Protein AF-A0A5C3QQL1-F1 (afdb_monomer_lite)

Structure (mmCIF, N/CA/C/O backbone):
data_AF-A0A5C3QQL1-F1
#
_entry.id   AF-A0A5C3QQL1-F1
#
loop_
_atom_site.group_PDB
_atom_site.id
_atom_site.type_symbol
_atom_site.label_atom_id
_atom_site.label_alt_id
_atom_site.label_comp_id
_atom_site.label_asym_id
_atom_site.label_entity_id
_atom_site.label_seq_id
_atom_site.pdbx_PDB_ins_code
_atom_site.Cartn_x
_atom_site.Cartn_y
_atom_site.Cartn_z
_atom_site.occupancy
_atom_site.B_iso_or_equiv
_atom_site.auth_seq_id
_atom_site.auth_comp_id
_atom_site.auth_asym_id
_atom_site.auth_atom_id
_atom_site.pdbx_PDB_model_num
ATOM 1 N N . MET A 1 1 ? 5.420 -10.280 -18.069 1.00 74.88 1 MET A N 1
ATOM 2 C CA . MET A 1 1 ? 5.676 -9.233 -17.051 1.00 74.88 1 MET A CA 1
ATOM 3 C C . MET A 1 1 ? 4.395 -8.792 -16.358 1.00 74.88 1 MET A C 1
ATOM 5 O O . MET A 1 1 ? 4.424 -8.671 -15.141 1.00 74.88 1 MET A O 1
ATOM 9 N N . LYS A 1 2 ? 3.282 -8.655 -17.094 1.00 85.44 2 LYS A N 1
ATOM 10 C CA . LYS A 1 2 ? 1.962 -8.307 -16.548 1.00 85.44 2 LYS A CA 1
ATOM 11 C C . LYS A 1 2 ? 1.493 -9.206 -15.394 1.00 85.44 2 LYS A C 1
ATOM 13 O O . LYS A 1 2 ? 1.241 -8.688 -14.322 1.00 85.44 2 LYS A O 1
ATOM 18 N N . ASN A 1 3 ? 1.551 -10.533 -15.535 1.00 91.06 3 ASN A N 1
ATOM 19 C CA . ASN A 1 3 ? 1.121 -11.450 -14.462 1.00 91.06 3 ASN A CA 1
ATOM 20 C C . ASN A 1 3 ? 1.853 -11.235 -13.122 1.00 91.06 3 ASN A C 1
ATOM 22 O O . ASN A 1 3 ? 1.266 -11.418 -12.063 1.00 91.06 3 ASN A O 1
ATOM 26 N N . ALA A 1 4 ? 3.137 -10.854 -13.154 1.00 89.38 4 ALA A N 1
ATOM 27 C CA . ALA A 1 4 ? 3.896 -10.568 -11.935 1.00 89.38 4 ALA A CA 1
ATOM 28 C C . ALA A 1 4 ? 3.479 -9.229 -11.300 1.00 89.38 4 ALA A C 1
ATOM 30 O O . ALA A 1 4 ? 3.469 -9.121 -10.078 1.00 89.38 4 ALA A O 1
ATOM 31 N N . GLN A 1 5 ? 3.106 -8.236 -12.120 1.00 92.12 5 GLN A N 1
ATOM 32 C CA . GLN A 1 5 ? 2.490 -6.992 -11.645 1.00 92.12 5 GLN A CA 1
ATOM 33 C C . GLN A 1 5 ? 1.121 -7.275 -11.025 1.00 92.12 5 GLN A C 1
ATOM 35 O O . GLN A 1 5 ? 0.906 -6.897 -9.883 1.00 92.12 5 GLN A O 1
ATOM 40 N N . ASP A 1 6 ? 0.252 -8.021 -11.713 1.00 95.38 6 ASP A N 1
ATOM 41 C CA . ASP A 1 6 ? -1.097 -8.358 -11.228 1.00 95.38 6 ASP A CA 1
ATOM 42 C C . ASP A 1 6 ? -1.059 -9.111 -9.901 1.00 95.38 6 ASP A C 1
ATOM 44 O O . ASP A 1 6 ? -1.833 -8.839 -8.981 1.00 95.38 6 ASP A O 1
ATOM 48 N N . HIS A 1 7 ? -0.128 -10.059 -9.788 1.00 96.62 7 HIS A N 1
ATOM 49 C CA . HIS A 1 7 ? 0.065 -10.808 -8.560 1.00 96.62 7 HIS A CA 1
ATOM 50 C C . HIS A 1 7 ? 0.525 -9.899 -7.417 1.00 96.62 7 HIS A C 1
ATOM 52 O O . HIS A 1 7 ? -0.040 -9.968 -6.326 1.00 96.62 7 HIS A O 1
ATOM 58 N N . LEU A 1 8 ? 1.499 -9.017 -7.672 1.00 96.44 8 LEU A N 1
ATOM 59 C CA . LEU A 1 8 ? 1.971 -8.065 -6.671 1.00 96.44 8 LEU A CA 1
ATOM 60 C C . LEU A 1 8 ? 0.862 -7.090 -6.250 1.00 96.44 8 LEU A C 1
ATOM 62 O O . LEU A 1 8 ? 0.686 -6.854 -5.059 1.00 96.44 8 LEU A O 1
ATOM 66 N N . GLU A 1 9 ? 0.104 -6.547 -7.203 1.00 96.50 9 GLU A N 1
ATOM 67 C CA . GLU A 1 9 ? -1.031 -5.657 -6.939 1.00 96.50 9 GLU A CA 1
ATOM 68 C C . GLU A 1 9 ? -2.077 -6.343 -6.063 1.00 96.50 9 GLU A C 1
ATOM 70 O O . GLU A 1 9 ? -2.490 -5.787 -5.047 1.00 96.50 9 GLU A O 1
ATOM 75 N N . THR A 1 10 ? -2.442 -7.580 -6.406 1.00 97.88 10 THR A N 1
ATOM 76 C CA . THR A 1 10 ? -3.404 -8.373 -5.634 1.00 97.88 10 THR A CA 1
ATOM 77 C C . THR A 1 10 ? -2.911 -8.606 -4.207 1.00 97.88 10 THR A C 1
ATOM 79 O O . THR A 1 10 ? -3.664 -8.397 -3.256 1.00 97.88 10 THR A O 1
ATOM 82 N N . GLN A 1 11 ? -1.644 -8.994 -4.038 1.00 97.94 11 GLN A N 1
ATOM 83 C CA . GLN A 1 11 ? -1.050 -9.216 -2.718 1.00 97.94 11 GLN A CA 1
ATOM 84 C C . GLN A 1 11 ? -1.022 -7.937 -1.877 1.00 97.94 11 GLN A C 1
ATOM 86 O O . GLN A 1 11 ? -1.493 -7.934 -0.743 1.00 97.94 11 GLN A O 1
ATOM 91 N N . LEU A 1 12 ? -0.520 -6.831 -2.432 1.00 97.88 12 LEU A N 1
ATOM 92 C CA . LEU A 1 12 ? -0.454 -5.556 -1.716 1.00 97.88 12 LEU A CA 1
ATOM 93 C C . LEU A 1 12 ? -1.849 -5.032 -1.364 1.00 97.88 12 LEU A C 1
ATOM 95 O O . LEU A 1 12 ? -2.028 -4.454 -0.293 1.00 97.88 12 LEU A O 1
ATOM 99 N N . PHE A 1 13 ? -2.839 -5.254 -2.229 1.00 97.75 13 PHE A N 1
ATOM 100 C CA . PHE A 1 13 ? -4.222 -4.895 -1.944 1.00 97.75 13 PHE A CA 1
ATOM 101 C C . PHE A 1 13 ? -4.801 -5.721 -0.791 1.00 97.75 13 PHE A C 1
ATOM 103 O O . PHE A 1 13 ? -5.421 -5.155 0.105 1.00 97.75 13 PHE A O 1
ATOM 110 N N . GLN A 1 14 ? -4.565 -7.034 -0.763 1.00 98.25 14 GLN A N 1
ATOM 111 C CA . GLN A 1 14 ? -4.986 -7.892 0.350 1.00 98.25 14 GLN A CA 1
ATOM 112 C C . GLN A 1 14 ? -4.322 -7.481 1.671 1.00 98.25 14 GLN A C 1
ATOM 114 O O . GLN A 1 14 ? -4.997 -7.382 2.693 1.00 98.25 14 GLN A O 1
ATOM 119 N N . GLU A 1 15 ? -3.022 -7.180 1.653 1.00 98.00 15 GLU A N 1
ATOM 120 C CA . GLU A 1 15 ? -2.302 -6.688 2.834 1.00 98.00 15 GLU A CA 1
ATOM 121 C C . GLU A 1 15 ? -2.845 -5.325 3.309 1.00 98.00 15 GLU A C 1
ATOM 123 O O . GLU A 1 15 ? -3.010 -5.106 4.509 1.00 98.00 15 GLU A O 1
ATOM 128 N N . TYR A 1 16 ? -3.192 -4.426 2.382 1.00 97.88 16 TYR A N 1
ATOM 129 C CA . TYR A 1 16 ? -3.844 -3.153 2.702 1.00 97.88 16 TYR A CA 1
ATOM 130 C C . TYR A 1 16 ? -5.231 -3.354 3.335 1.00 97.88 16 TYR A C 1
ATOM 132 O O . TYR A 1 16 ? -5.538 -2.728 4.352 1.00 97.88 16 TYR A O 1
ATOM 140 N N . GLN A 1 17 ? -6.048 -4.256 2.781 1.00 98.25 17 GLN A N 1
ATOM 141 C CA . GLN A 1 17 ? -7.353 -4.606 3.353 1.00 98.25 17 GLN A CA 1
ATOM 142 C C . GLN A 1 17 ? -7.212 -5.184 4.764 1.00 98.25 17 GLN A C 1
ATOM 144 O O . GLN A 1 17 ? -7.957 -4.796 5.656 1.00 98.25 17 GLN A O 1
ATOM 149 N N . ALA A 1 18 ? -6.195 -6.011 5.015 1.00 98.19 18 ALA A N 1
ATOM 150 C CA . ALA A 1 18 ? -5.939 -6.538 6.352 1.00 98.19 18 ALA A CA 1
ATOM 151 C C . ALA A 1 18 ? -5.641 -5.430 7.384 1.00 98.19 18 ALA A C 1
ATOM 153 O O . ALA A 1 18 ? -6.060 -5.534 8.539 1.00 98.19 18 ALA A O 1
ATOM 154 N N . ILE A 1 19 ? -4.959 -4.344 6.989 1.00 98.06 19 ILE A N 1
ATOM 155 C CA . ILE A 1 19 ? -4.755 -3.174 7.863 1.00 98.06 19 ILE A CA 1
ATOM 156 C C . ILE A 1 19 ? -6.094 -2.479 8.134 1.00 98.06 19 ILE A C 1
ATOM 158 O O . ILE A 1 19 ? -6.387 -2.155 9.285 1.00 98.06 19 ILE A O 1
ATOM 162 N N . LEU A 1 20 ? -6.916 -2.265 7.104 1.00 97.62 20 LEU A N 1
ATOM 163 C CA . LEU A 1 20 ? -8.246 -1.670 7.267 1.00 97.62 20 LEU A CA 1
ATOM 164 C C . LEU A 1 20 ? -9.119 -2.485 8.225 1.00 97.62 20 LEU A C 1
ATOM 166 O O . LEU A 1 20 ? -9.651 -1.934 9.190 1.00 97.62 20 LEU A O 1
ATOM 170 N N . ASP A 1 21 ? -9.211 -3.792 7.994 1.00 98.19 21 ASP A N 1
ATOM 171 C CA . ASP A 1 21 ? -10.000 -4.714 8.805 1.00 98.19 21 ASP A CA 1
ATOM 172 C C . ASP A 1 21 ? -9.525 -4.708 10.262 1.00 98.19 21 ASP A C 1
ATOM 174 O O . ASP A 1 21 ? -10.325 -4.514 11.175 1.00 98.19 21 ASP A O 1
ATOM 178 N N . LYS A 1 22 ? -8.208 -4.765 10.489 1.00 98.06 22 LYS A N 1
ATOM 179 C CA . LYS A 1 22 ? -7.610 -4.670 11.828 1.00 98.06 22 LYS A CA 1
ATOM 180 C C . LYS A 1 22 ? -8.048 -3.413 12.586 1.00 98.06 22 LYS A C 1
ATOM 182 O O . LYS A 1 22 ? -8.309 -3.484 13.788 1.00 98.06 22 LYS A O 1
ATOM 187 N N . TYR A 1 23 ? -8.080 -2.244 11.941 1.00 97.75 23 TYR A N 1
ATOM 188 C CA . TYR A 1 23 ? -8.498 -1.005 12.614 1.00 97.75 23 TYR A CA 1
ATOM 189 C C . TYR A 1 23 ? -10.011 -0.894 12.758 1.00 97.75 23 TYR A C 1
ATOM 191 O O . TYR A 1 23 ? -10.473 -0.384 13.779 1.00 97.75 23 TYR A O 1
ATOM 199 N N . ARG A 1 24 ? -10.779 -1.433 11.808 1.00 96.94 24 ARG A N 1
ATOM 200 C CA . ARG A 1 24 ? -12.230 -1.582 11.948 1.00 96.94 24 ARG A CA 1
ATOM 201 C C . ARG A 1 24 ? -12.575 -2.430 13.174 1.00 96.94 24 ARG A C 1
ATOM 203 O O . ARG A 1 24 ? -13.400 -2.009 13.982 1.00 96.94 24 ARG A O 1
ATOM 210 N N . ASP A 1 25 ? -11.890 -3.551 13.371 1.00 97.38 25 ASP A N 1
ATOM 211 C CA . ASP A 1 25 ? -12.106 -4.438 14.518 1.00 97.38 25 ASP A CA 1
ATOM 212 C C . ASP A 1 25 ? -11.734 -3.756 15.840 1.00 97.38 25 ASP A C 1
ATOM 214 O O . ASP A 1 25 ? -12.477 -3.837 16.820 1.00 97.38 25 ASP A O 1
ATOM 218 N N . LYS A 1 26 ? -10.626 -3.002 15.868 1.00 96.25 26 LYS A N 1
ATOM 219 C CA . LYS A 1 26 ? -10.247 -2.188 17.036 1.00 96.25 26 LYS A CA 1
ATOM 220 C C . LYS A 1 26 ? -11.302 -1.135 17.378 1.00 96.25 26 LYS A C 1
ATOM 222 O O . LYS A 1 26 ? -11.597 -0.942 18.557 1.00 96.25 26 LYS A O 1
ATOM 227 N N . ILE A 1 27 ? -11.867 -0.464 16.373 1.00 95.31 27 ILE A N 1
ATOM 228 C CA . ILE A 1 27 ? -12.942 0.519 16.566 1.00 95.31 27 ILE A CA 1
ATOM 229 C C . ILE A 1 27 ? -14.184 -0.172 17.135 1.00 95.31 27 ILE A C 1
ATOM 231 O O . ILE A 1 27 ? -14.714 0.290 18.144 1.00 95.31 27 ILE A O 1
ATOM 235 N N . HIS A 1 28 ? -14.607 -1.298 16.554 1.00 94.38 28 HIS A N 1
ATOM 236 C CA . HIS A 1 28 ? -15.750 -2.068 17.050 1.00 94.38 28 HIS A CA 1
ATOM 237 C C . HIS A 1 28 ? -15.560 -2.536 18.495 1.00 94.38 28 HIS A C 1
ATOM 239 O O . HIS A 1 28 ? -16.468 -2.398 19.318 1.00 94.38 28 HIS A O 1
ATOM 245 N N . ALA A 1 29 ? -14.376 -3.050 18.833 1.00 93.44 29 ALA A N 1
ATOM 246 C CA . ALA A 1 29 ? -14.059 -3.479 20.190 1.00 93.44 29 ALA A CA 1
ATOM 247 C C . ALA A 1 29 ? -14.118 -2.306 21.181 1.00 93.44 29 ALA A C 1
ATOM 249 O O . ALA A 1 29 ? -14.692 -2.428 22.264 1.00 93.44 29 ALA A O 1
ATOM 250 N N . ALA A 1 30 ? -13.571 -1.150 20.801 1.00 92.38 30 ALA A N 1
ATOM 251 C CA . ALA A 1 30 ? -13.568 0.034 21.648 1.00 92.38 30 ALA A CA 1
ATOM 252 C C . ALA A 1 30 ? -14.979 0.627 21.829 1.00 92.38 30 ALA A C 1
ATOM 254 O O . ALA A 1 30 ? -15.352 0.993 22.942 1.00 92.38 30 ALA A O 1
ATOM 255 N N . GLN A 1 31 ? -15.800 0.639 20.774 1.00 92.50 31 GLN A N 1
ATOM 256 C CA . GLN A 1 31 ? -17.215 1.017 20.857 1.00 92.50 31 GLN A CA 1
ATOM 257 C C . GLN A 1 31 ? -17.996 0.077 21.780 1.00 92.50 31 GLN A C 1
ATOM 259 O O . GLN A 1 31 ? -18.710 0.545 22.663 1.00 92.50 31 GLN A O 1
ATOM 264 N N . THR A 1 32 ? -17.807 -1.237 21.629 1.00 91.62 32 THR A N 1
ATOM 265 C CA . THR A 1 32 ? -18.453 -2.249 22.481 1.00 91.62 32 THR A CA 1
ATOM 266 C C . THR A 1 32 ? -18.093 -2.029 23.947 1.00 91.62 32 THR A C 1
ATOM 268 O O . THR A 1 32 ? -18.969 -2.004 24.811 1.00 91.62 32 THR A O 1
ATOM 271 N N . LYS A 1 33 ? -16.806 -1.792 24.232 1.00 90.00 33 LYS A N 1
ATOM 272 C CA . LYS A 1 33 ? -16.328 -1.493 25.584 1.00 90.00 33 LYS A CA 1
ATOM 273 C C . LYS A 1 33 ? -16.975 -0.227 26.148 1.00 90.00 33 LYS A C 1
ATOM 275 O O . LYS A 1 33 ? -17.433 -0.256 27.286 1.00 90.00 33 LYS A O 1
ATOM 280 N N . ALA A 1 34 ? -17.045 0.849 25.364 1.00 90.44 34 ALA A N 1
ATOM 281 C CA . ALA A 1 34 ? -17.661 2.101 25.794 1.00 90.44 34 ALA A CA 1
ATOM 282 C C . ALA A 1 34 ? -19.145 1.912 26.150 1.00 90.44 34 ALA A C 1
ATOM 284 O O . ALA A 1 34 ? -19.581 2.344 27.219 1.00 90.44 34 ALA A O 1
ATOM 285 N N . THR A 1 35 ? -19.896 1.190 25.311 1.00 89.88 35 THR A N 1
ATOM 286 C CA . THR A 1 35 ? -21.301 0.849 25.576 1.00 89.88 35 THR A CA 1
ATOM 287 C C . THR A 1 35 ? -21.455 0.039 26.864 1.00 89.88 35 THR A C 1
ATOM 289 O O . THR A 1 35 ? -22.331 0.345 27.670 1.00 89.88 35 THR A O 1
ATOM 292 N N . MET A 1 36 ? -20.586 -0.949 27.106 1.00 88.94 36 MET A N 1
ATOM 293 C CA . MET A 1 36 ? -20.620 -1.761 28.330 1.00 88.94 36 MET A CA 1
ATOM 294 C C . MET A 1 36 ? -20.350 -0.947 29.601 1.00 88.94 36 MET A C 1
ATOM 296 O O . MET A 1 36 ? -20.917 -1.248 30.647 1.00 88.94 36 MET A O 1
ATOM 300 N N . THR A 1 37 ? -19.505 0.085 29.531 1.00 88.56 37 THR A N 1
ATOM 301 C CA . THR A 1 37 ? -19.200 0.958 30.677 1.00 88.56 37 THR A CA 1
ATOM 302 C C . THR A 1 37 ? -20.195 2.110 30.847 1.00 88.56 37 THR A C 1
ATOM 304 O O . THR A 1 37 ? -19.975 2.981 31.684 1.00 88.56 37 THR A O 1
ATOM 307 N N . GLY A 1 38 ? -21.270 2.147 30.052 1.00 82.88 38 GLY A N 1
ATOM 308 C CA . GLY A 1 38 ? -22.276 3.212 30.087 1.00 82.88 38 GLY A CA 1
ATOM 309 C C . GLY A 1 38 ? -21.826 4.530 29.446 1.00 82.88 38 GLY A C 1
ATOM 310 O O . GLY A 1 38 ? -22.498 5.546 29.606 1.00 82.88 38 GLY A O 1
ATOM 311 N N . ALA A 1 39 ? -20.707 4.531 28.717 1.00 83.88 39 ALA A N 1
ATOM 312 C CA . ALA A 1 39 ? -20.245 5.688 27.963 1.00 83.88 39 ALA A CA 1
ATOM 313 C C . ALA A 1 39 ? -20.942 5.749 26.593 1.00 83.88 39 ALA A C 1
ATOM 315 O O . ALA A 1 39 ? -21.106 4.740 25.902 1.00 83.88 39 ALA A O 1
ATOM 316 N N . THR A 1 40 ? -21.333 6.948 26.164 1.00 78.62 40 THR A N 1
ATOM 317 C CA . THR A 1 40 ? -21.928 7.177 24.841 1.00 78.62 40 THR A CA 1
ATOM 318 C C . THR A 1 40 ? -20.834 7.302 23.781 1.00 78.62 40 THR A C 1
ATOM 320 O O . THR A 1 40 ? -20.479 8.402 23.361 1.00 78.62 40 THR A O 1
ATOM 323 N N . GLY A 1 41 ? -20.295 6.159 23.354 1.00 81.50 41 GLY A N 1
ATOM 324 C CA . GLY A 1 41 ? -19.306 6.071 22.277 1.00 81.50 41 GLY A CA 1
ATOM 325 C C 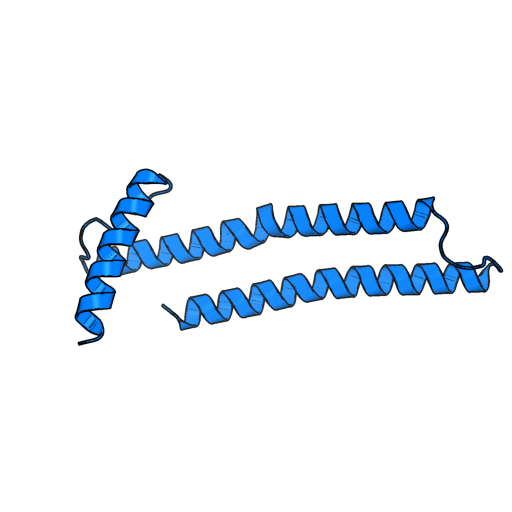. GLY A 1 41 ? -17.852 6.274 22.715 1.00 81.50 41 GLY A C 1
ATOM 326 O O . GLY A 1 41 ? -17.531 6.316 23.900 1.00 81.50 41 GLY A O 1
ATOM 327 N N . LEU A 1 42 ? -16.961 6.349 21.722 1.00 86.62 42 LEU A N 1
ATOM 328 C CA . LEU A 1 42 ? -15.516 6.493 21.918 1.00 86.62 42 LEU A CA 1
ATOM 329 C C . LEU A 1 42 ? -15.156 7.859 22.506 1.00 86.62 42 LEU A C 1
ATOM 331 O O . LEU A 1 42 ? -15.643 8.889 22.037 1.00 86.62 42 LEU A O 1
ATOM 335 N N . SER A 1 43 ? -14.228 7.880 23.466 1.00 88.94 43 SER A N 1
ATOM 336 C CA . SER A 1 43 ? -13.650 9.143 23.922 1.00 88.94 43 SER A CA 1
ATOM 337 C C . SER A 1 43 ? -12.801 9.791 22.821 1.00 88.94 43 SER A C 1
ATOM 339 O O . SER A 1 43 ? -12.236 9.118 21.954 1.00 88.94 43 SER A O 1
ATOM 341 N N . HIS A 1 44 ? -12.654 11.118 22.876 1.00 89.94 44 HIS A N 1
ATOM 342 C CA . HIS A 1 44 ? -11.823 11.852 21.916 1.00 89.94 44 HIS A CA 1
ATOM 343 C C . HIS A 1 44 ? -10.363 11.365 21.915 1.00 89.94 44 HIS A C 1
ATOM 345 O O . HIS A 1 44 ? -9.736 11.256 20.863 1.00 89.94 44 HIS A O 1
ATOM 351 N N . HIS A 1 45 ? -9.832 11.023 23.093 1.00 90.94 45 HIS A N 1
ATOM 352 C CA . HIS A 1 45 ? -8.478 10.496 23.225 1.00 90.94 45 HIS A CA 1
ATOM 353 C C . HIS A 1 45 ? -8.323 9.134 22.534 1.00 90.94 45 HIS A C 1
ATOM 355 O O . HIS A 1 45 ? -7.391 8.950 21.752 1.00 90.94 45 HIS A O 1
ATOM 361 N N . GLU A 1 46 ? -9.255 8.203 22.757 1.00 90.88 46 GLU A N 1
ATOM 362 C CA . GLU A 1 46 ? -9.233 6.883 22.114 1.00 90.88 46 GLU A CA 1
ATOM 363 C C . GLU A 1 46 ? -9.397 6.983 20.595 1.00 90.88 46 GLU A C 1
ATOM 365 O O . GLU A 1 46 ? -8.663 6.328 19.853 1.00 90.88 46 GLU A O 1
ATOM 370 N N . ALA A 1 47 ? -10.306 7.841 20.123 1.00 93.25 47 ALA A N 1
ATOM 371 C CA . ALA A 1 47 ? -10.497 8.087 18.698 1.00 93.25 47 ALA A CA 1
ATOM 372 C C . ALA A 1 47 ? -9.214 8.628 18.043 1.00 93.25 47 ALA A C 1
ATOM 374 O O . ALA A 1 47 ? -8.786 8.121 17.003 1.00 93.25 47 ALA A O 1
ATOM 375 N N . ASN A 1 48 ? -8.550 9.599 18.680 1.00 95.75 48 ASN A N 1
ATOM 376 C CA . ASN A 1 48 ? -7.279 10.128 18.190 1.00 95.75 48 ASN A CA 1
ATOM 377 C C . ASN A 1 48 ? -6.181 9.064 18.186 1.00 95.75 48 ASN A C 1
ATOM 379 O O . ASN A 1 48 ? -5.448 8.972 17.204 1.00 95.75 48 ASN A O 1
ATOM 383 N N . MET A 1 49 ? -6.075 8.246 19.234 1.00 96.12 49 MET A N 1
ATOM 384 C CA . MET A 1 49 ? -5.090 7.162 19.309 1.00 96.12 49 MET A CA 1
ATOM 385 C C . MET A 1 49 ? -5.278 6.132 18.189 1.00 96.12 49 MET A C 1
ATOM 387 O O . MET A 1 49 ? -4.306 5.745 17.538 1.00 96.12 49 MET A O 1
ATOM 391 N N . LEU A 1 50 ? -6.520 5.718 17.922 1.00 96.19 50 LEU A N 1
ATOM 392 C CA . LEU A 1 50 ? -6.835 4.785 16.838 1.00 96.19 50 LEU A CA 1
ATOM 393 C C . LEU A 1 50 ? -6.513 5.382 15.466 1.00 96.19 50 LEU A C 1
ATOM 395 O O . LEU A 1 50 ? -5.898 4.707 14.641 1.00 96.19 50 LEU A O 1
ATOM 399 N N . ASN A 1 51 ? -6.865 6.651 15.246 1.00 95.88 51 ASN A N 1
ATOM 400 C CA . ASN A 1 51 ? -6.599 7.334 13.984 1.00 95.88 51 ASN A CA 1
ATOM 401 C C . ASN A 1 51 ? -5.092 7.523 13.731 1.00 95.88 51 ASN A C 1
ATOM 403 O O . ASN A 1 51 ? -4.600 7.206 12.649 1.00 95.88 51 ASN A O 1
ATOM 407 N N . HIS A 1 52 ? -4.334 7.966 14.740 1.00 97.50 52 HIS A N 1
ATOM 408 C CA . HIS A 1 52 ? -2.878 8.104 14.628 1.00 97.50 52 HIS A CA 1
ATOM 409 C C . HIS A 1 52 ? -2.202 6.752 14.390 1.00 97.50 52 HIS A C 1
ATOM 411 O O . HIS A 1 52 ? -1.323 6.653 13.536 1.00 97.50 52 HIS A O 1
ATOM 417 N N . GLY A 1 53 ? -2.635 5.703 15.098 1.00 97.81 53 GLY A N 1
ATOM 418 C CA . GLY A 1 53 ? -2.127 4.348 14.891 1.00 97.81 53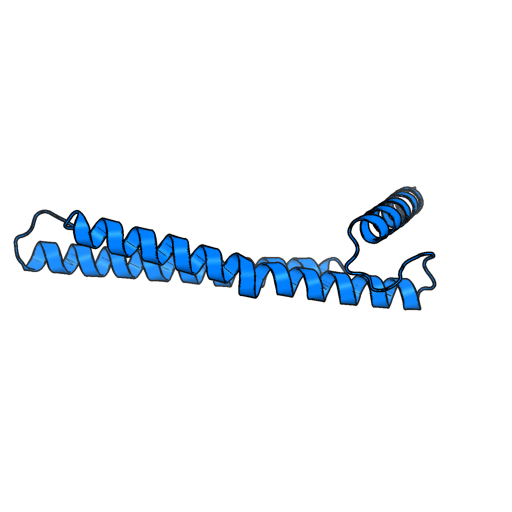 GLY A CA 1
ATOM 419 C C . GLY A 1 53 ? -2.367 3.851 13.465 1.00 97.81 53 GLY A C 1
ATOM 420 O O . GLY A 1 53 ? -1.441 3.348 12.831 1.00 97.81 53 GLY A O 1
ATOM 421 N N . TYR A 1 54 ? -3.577 4.054 12.935 1.00 97.88 54 TYR A N 1
ATOM 422 C CA . TYR A 1 54 ? -3.921 3.693 11.560 1.00 97.88 54 TYR A CA 1
ATOM 423 C C . TYR A 1 54 ? -3.059 4.440 10.539 1.00 97.88 54 TYR A C 1
ATOM 425 O O . TYR A 1 54 ? -2.454 3.815 9.667 1.00 97.88 54 TYR A O 1
ATOM 433 N N . ALA A 1 55 ? -2.946 5.764 10.675 1.00 98.00 55 ALA A N 1
ATOM 434 C CA . ALA A 1 55 ? -2.147 6.584 9.772 1.00 98.00 55 ALA A CA 1
ATOM 435 C C . ALA A 1 55 ? -0.658 6.195 9.796 1.00 98.00 55 ALA A C 1
ATOM 437 O O . ALA A 1 55 ? -0.023 6.104 8.742 1.00 98.00 55 ALA A O 1
ATOM 438 N N . ASP A 1 56 ? -0.098 5.931 10.979 1.00 98.25 56 ASP A N 1
ATOM 439 C CA . ASP A 1 56 ? 1.298 5.520 11.125 1.00 98.25 56 ASP A CA 1
ATOM 440 C C . ASP A 1 56 ? 1.558 4.126 10.539 1.00 98.25 56 ASP A C 1
ATOM 442 O O . ASP A 1 56 ? 2.543 3.923 9.825 1.00 98.25 56 ASP A O 1
ATOM 446 N N . GLU A 1 57 ? 0.659 3.172 10.789 1.00 98.19 57 GLU A N 1
ATOM 447 C CA . GLU A 1 57 ? 0.760 1.818 10.247 1.00 98.19 57 GLU A CA 1
ATOM 448 C C . GLU A 1 57 ? 0.649 1.820 8.719 1.00 98.19 57 GLU A C 1
ATOM 450 O O . GLU A 1 57 ? 1.478 1.205 8.045 1.00 98.19 57 GLU A O 1
ATOM 455 N N . LEU A 1 58 ? -0.286 2.590 8.158 1.00 97.75 58 LEU A N 1
ATOM 456 C CA . LEU A 1 58 ? -0.431 2.733 6.713 1.00 97.75 58 LEU A CA 1
ATOM 457 C C . LEU A 1 58 ? 0.797 3.397 6.074 1.00 97.75 58 LEU A C 1
ATOM 459 O O . LEU A 1 58 ? 1.284 2.961 5.028 1.00 97.75 58 LEU A O 1
ATOM 463 N N . ARG A 1 59 ? 1.345 4.434 6.714 1.00 98.06 59 ARG A N 1
ATOM 464 C CA . ARG A 1 59 ? 2.581 5.083 6.263 1.00 98.06 59 ARG A CA 1
ATOM 465 C C . ARG A 1 59 ? 3.750 4.099 6.248 1.00 98.06 59 ARG A C 1
ATOM 467 O O . ARG A 1 59 ? 4.473 4.036 5.254 1.00 98.06 59 ARG A O 1
ATOM 474 N N . LYS A 1 60 ? 3.927 3.319 7.319 1.00 98.00 60 LYS A N 1
ATOM 475 C CA . LYS A 1 60 ? 4.972 2.287 7.414 1.00 98.00 60 LYS A CA 1
ATOM 476 C C . LYS A 1 60 ? 4.778 1.193 6.370 1.00 98.00 60 LYS A C 1
ATOM 478 O O . LYS A 1 60 ? 5.754 0.798 5.743 1.00 98.00 60 LYS A O 1
ATOM 483 N N . PHE A 1 61 ? 3.547 0.747 6.139 1.00 98.06 61 PHE A N 1
ATOM 484 C CA . PHE A 1 61 ? 3.230 -0.209 5.081 1.00 98.06 61 PHE A CA 1
ATOM 485 C C . PHE A 1 61 ? 3.651 0.326 3.705 1.00 98.06 61 PHE A C 1
ATOM 487 O O . PHE A 1 61 ? 4.398 -0.329 2.979 1.00 98.06 61 PHE A O 1
ATOM 494 N N . ASN A 1 62 ? 3.286 1.564 3.376 1.00 96.44 62 ASN A N 1
ATOM 495 C CA . ASN A 1 62 ? 3.680 2.168 2.104 1.00 96.44 62 ASN A CA 1
ATOM 496 C C . ASN A 1 62 ? 5.207 2.271 1.949 1.00 96.44 62 ASN A C 1
ATOM 498 O O . ASN A 1 62 ? 5.761 1.878 0.922 1.00 96.44 62 ASN A O 1
ATOM 502 N N . GLN A 1 63 ? 5.897 2.763 2.979 1.00 97.44 63 GLN A N 1
ATOM 503 C CA . GLN A 1 63 ? 7.344 2.996 2.933 1.00 97.44 63 GLN A CA 1
ATOM 504 C C . GLN A 1 63 ? 8.162 1.702 2.936 1.00 97.44 63 GLN A C 1
ATOM 506 O O . GLN A 1 63 ? 9.145 1.600 2.206 1.00 97.44 63 GLN A O 1
ATOM 511 N N . ASN A 1 64 ? 7.758 0.715 3.734 1.00 96.88 64 ASN A N 1
ATOM 512 C CA . ASN A 1 64 ? 8.581 -0.460 4.018 1.00 96.88 64 ASN A CA 1
ATOM 513 C C . ASN A 1 64 ? 8.150 -1.697 3.229 1.00 96.88 64 ASN A C 1
ATOM 515 O O . ASN A 1 64 ? 8.948 -2.616 3.063 1.00 96.88 64 ASN A O 1
ATOM 519 N N . ARG A 1 65 ? 6.901 -1.743 2.751 1.00 96.38 65 ARG A N 1
ATOM 520 C CA . ARG A 1 65 ? 6.358 -2.895 2.027 1.00 96.38 65 ARG A CA 1
ATOM 521 C C . ARG A 1 65 ? 6.062 -2.567 0.570 1.00 96.38 65 ARG A C 1
ATOM 523 O O . ARG A 1 65 ? 6.608 -3.237 -0.304 1.00 96.38 65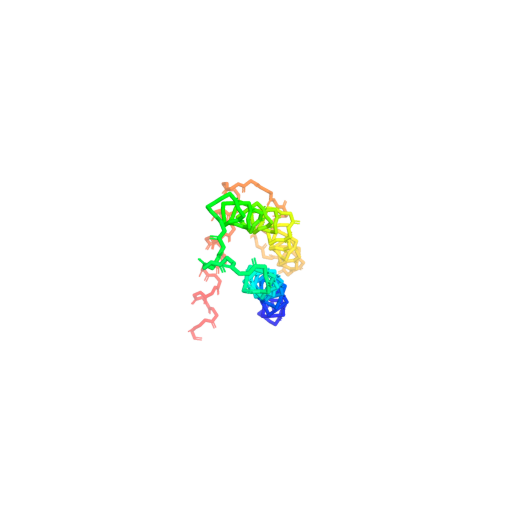 ARG A O 1
ATOM 530 N N . VAL A 1 66 ? 5.265 -1.532 0.300 1.00 96.69 66 VAL A N 1
ATOM 531 C CA . VAL A 1 66 ? 4.824 -1.191 -1.067 1.00 96.69 66 VAL A CA 1
ATOM 532 C C . VAL A 1 66 ? 5.993 -0.712 -1.927 1.00 96.69 66 VAL A C 1
ATOM 534 O O . VAL A 1 66 ? 6.292 -1.323 -2.953 1.00 96.69 66 VAL A O 1
ATOM 537 N N . VAL A 1 67 ? 6.688 0.352 -1.507 1.00 94.62 67 VAL A N 1
ATOM 538 C CA . VAL A 1 67 ? 7.784 0.947 -2.293 1.00 94.62 67 VAL A CA 1
ATOM 539 C C . VAL A 1 67 ? 8.904 -0.066 -2.584 1.00 94.62 67 VAL A C 1
ATOM 541 O O . VAL A 1 67 ? 9.295 -0.184 -3.750 1.00 94.62 67 VAL A O 1
ATOM 544 N N . PRO A 1 68 ? 9.402 -0.847 -1.603 1.00 95.31 68 PRO A N 1
ATOM 545 C CA . PRO A 1 68 ? 10.445 -1.833 -1.868 1.00 95.31 68 PRO A CA 1
ATOM 546 C C . PRO A 1 68 ? 9.987 -2.964 -2.789 1.00 95.31 68 PRO A C 1
ATOM 548 O O . PRO A 1 68 ? 10.760 -3.391 -3.645 1.00 95.31 68 PRO A O 1
ATOM 551 N N . ALA A 1 69 ? 8.737 -3.425 -2.672 1.00 95.44 69 ALA A N 1
ATOM 552 C CA . ALA A 1 69 ? 8.222 -4.497 -3.520 1.00 95.44 69 ALA A CA 1
ATOM 553 C C . ALA A 1 69 ? 8.125 -4.078 -4.992 1.00 95.44 69 ALA A C 1
ATOM 555 O O . ALA A 1 69 ? 8.594 -4.801 -5.872 1.00 95.44 69 ALA A O 1
ATOM 556 N N . TRP A 1 70 ? 7.604 -2.876 -5.258 1.00 94.50 70 TRP A N 1
ATOM 557 C CA . TRP A 1 70 ? 7.593 -2.306 -6.606 1.00 94.50 70 TRP A CA 1
ATOM 558 C C . TRP A 1 70 ? 9.003 -2.071 -7.141 1.00 94.50 70 TRP A C 1
ATOM 560 O O . TRP A 1 70 ? 9.283 -2.384 -8.298 1.00 94.50 70 TRP A O 1
ATOM 570 N N . GLY A 1 71 ? 9.914 -1.579 -6.297 1.00 91.94 71 GLY A N 1
ATOM 571 C CA . GLY A 1 71 ? 11.324 -1.434 -6.652 1.00 91.94 71 GLY A CA 1
ATOM 572 C C . GLY A 1 71 ? 11.963 -2.763 -7.068 1.00 91.94 71 GLY A C 1
ATOM 573 O O . GLY A 1 71 ? 12.643 -2.821 -8.093 1.00 91.94 71 GLY A O 1
ATOM 574 N N . GLY A 1 72 ? 1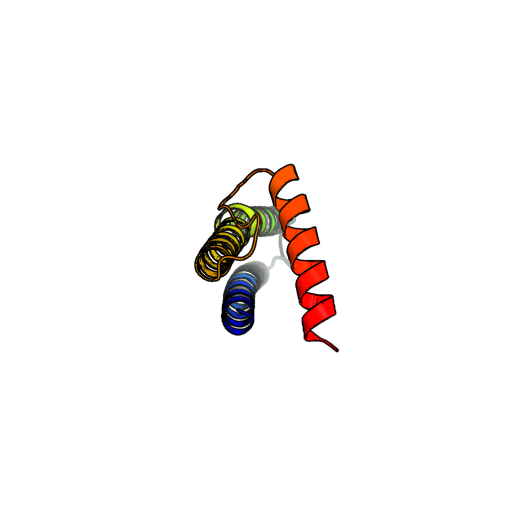1.698 -3.837 -6.320 1.00 91.94 72 GLY A N 1
ATOM 575 C CA . GLY A 1 72 ? 12.161 -5.188 -6.635 1.00 91.94 72 GLY A CA 1
ATOM 576 C C . GLY A 1 72 ? 11.591 -5.721 -7.950 1.00 91.94 72 GLY A C 1
ATOM 577 O O . GLY A 1 72 ? 12.335 -6.263 -8.766 1.00 91.94 72 GLY A O 1
ATOM 578 N N . LEU A 1 73 ? 10.296 -5.512 -8.202 1.00 92.88 73 LEU A N 1
ATOM 579 C CA . LEU A 1 73 ? 9.668 -5.921 -9.459 1.00 92.88 73 LEU A CA 1
ATOM 580 C C . LEU A 1 73 ? 10.268 -5.178 -10.661 1.00 92.88 73 LEU A C 1
ATOM 582 O O . LEU A 1 73 ? 10.599 -5.806 -11.665 1.00 92.88 73 LEU A O 1
ATOM 586 N N . VAL A 1 74 ? 10.471 -3.862 -10.552 1.00 90.12 74 VAL A N 1
ATOM 587 C CA . VAL A 1 74 ? 11.122 -3.062 -11.604 1.00 90.12 74 VAL A CA 1
ATOM 588 C C . VAL A 1 74 ? 12.550 -3.544 -11.857 1.00 90.12 74 VAL A C 1
ATOM 590 O O . VAL A 1 74 ? 12.943 -3.690 -13.011 1.00 90.12 74 VAL A O 1
ATOM 593 N N . ALA A 1 75 ? 13.316 -3.849 -10.808 1.00 89.56 75 ALA A N 1
ATOM 594 C CA . ALA A 1 75 ? 14.668 -4.390 -10.941 1.00 89.56 75 ALA A CA 1
ATOM 595 C C . ALA A 1 75 ? 14.687 -5.728 -11.705 1.00 89.56 75 ALA A C 1
ATOM 597 O O . ALA A 1 75 ? 15.498 -5.909 -12.616 1.00 89.56 75 ALA A O 1
ATOM 598 N N . GLN A 1 76 ? 13.759 -6.640 -11.393 1.00 90.25 76 GLN A N 1
ATOM 599 C CA . GLN A 1 76 ? 13.603 -7.899 -12.130 1.00 90.25 76 GLN A CA 1
ATOM 600 C C . GLN A 1 76 ? 13.234 -7.657 -13.598 1.00 90.25 76 GLN A C 1
ATOM 602 O O . GLN A 1 76 ? 13.764 -8.316 -14.494 1.00 90.25 76 GLN A O 1
ATOM 607 N N . GLN A 1 77 ? 12.350 -6.692 -13.863 1.00 89.19 77 GLN A N 1
ATOM 608 C CA . GLN A 1 77 ? 11.960 -6.334 -15.223 1.00 89.19 77 GLN A CA 1
ATOM 609 C C . GLN A 1 77 ? 13.134 -5.753 -16.019 1.00 89.19 77 GLN A C 1
ATOM 611 O O . GLN A 1 77 ? 13.399 -6.216 -17.127 1.00 89.19 77 GLN A O 1
ATOM 616 N N . GLN A 1 78 ? 13.879 -4.806 -15.443 1.00 88.38 78 GLN A N 1
ATOM 617 C CA . GLN A 1 78 ? 15.096 -4.251 -16.042 1.00 88.38 78 GLN A CA 1
ATOM 618 C C . GLN A 1 78 ? 16.116 -5.353 -16.359 1.00 88.38 78 GLN A C 1
ATOM 620 O O . GLN A 1 78 ? 16.640 -5.383 -17.469 1.00 88.38 78 GLN A O 1
ATOM 625 N N . SER A 1 79 ? 16.355 -6.292 -15.432 1.00 89.56 79 SER A N 1
ATOM 626 C CA . SER A 1 79 ? 17.268 -7.425 -15.655 1.00 89.56 79 SER A CA 1
ATOM 627 C C . SER A 1 79 ? 16.826 -8.284 -16.838 1.00 89.56 79 SER A C 1
ATOM 629 O O . SER A 1 79 ? 17.616 -8.556 -17.737 1.00 89.56 79 SER A O 1
ATOM 631 N N . ARG A 1 80 ? 15.541 -8.642 -16.904 1.00 89.25 80 ARG A N 1
ATOM 632 C CA . ARG A 1 80 ? 15.018 -9.465 -17.999 1.00 89.25 80 ARG A CA 1
ATOM 633 C C . ARG A 1 80 ? 15.080 -8.754 -19.351 1.00 89.25 80 ARG A C 1
ATOM 635 O O . 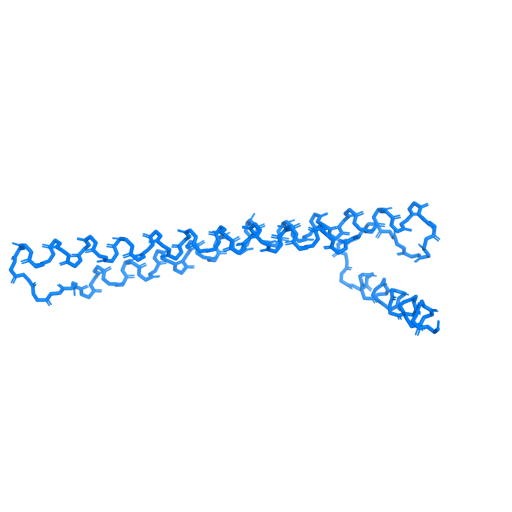ARG A 1 80 ? 15.393 -9.373 -20.359 1.00 89.25 80 ARG A O 1
ATOM 642 N N . LEU A 1 81 ? 14.795 -7.455 -19.394 1.00 89.19 81 LEU A N 1
ATOM 643 C CA . LEU A 1 81 ? 14.937 -6.668 -20.622 1.00 89.19 81 LEU A CA 1
ATOM 644 C C . LEU A 1 81 ? 16.403 -6.556 -21.051 1.00 89.19 81 LEU A C 1
ATOM 646 O O . LEU A 1 81 ? 16.698 -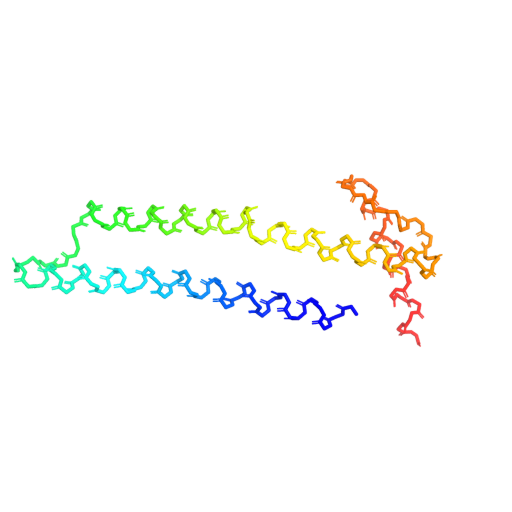6.594 -22.243 1.00 89.19 81 LEU A O 1
ATOM 650 N N . ARG A 1 82 ? 17.327 -6.481 -20.089 1.00 88.50 82 ARG A N 1
ATOM 651 C CA . ARG A 1 82 ? 18.766 -6.527 -20.354 1.00 88.50 82 ARG A CA 1
ATOM 652 C C . ARG A 1 82 ? 19.200 -7.849 -20.975 1.00 88.50 82 ARG A C 1
ATOM 654 O O . ARG A 1 82 ? 19.987 -7.835 -21.914 1.00 88.50 82 ARG A O 1
ATOM 661 N N . GLU A 1 83 ? 18.702 -8.972 -20.460 1.00 89.94 83 GLU A N 1
ATOM 662 C CA . GLU A 1 83 ? 18.957 -10.311 -21.015 1.00 89.94 83 GLU A CA 1
ATOM 663 C C . GLU A 1 83 ? 18.443 -10.429 -22.453 1.00 89.94 83 GLU A C 1
ATOM 665 O O . GLU A 1 83 ? 19.106 -11.017 -23.302 1.00 89.94 83 GLU A O 1
ATOM 670 N N . LEU A 1 84 ? 17.309 -9.788 -22.748 1.00 89.19 84 LEU A N 1
ATOM 671 C CA . LEU A 1 84 ? 16.763 -9.642 -24.102 1.00 89.19 84 LEU A CA 1
ATOM 672 C C . LEU A 1 84 ? 17.505 -8.598 -24.954 1.00 89.19 84 LEU A C 1
ATOM 674 O O . LEU A 1 84 ? 17.044 -8.251 -26.038 1.00 89.19 84 LEU A O 1
ATOM 678 N N . GLN A 1 85 ? 18.638 -8.086 -24.468 1.00 89.31 85 GLN A N 1
ATOM 679 C CA . GLN A 1 85 ? 19.490 -7.104 -25.138 1.00 89.31 85 GLN A CA 1
ATOM 680 C C . GLN A 1 85 ? 18.770 -5.797 -25.503 1.00 89.31 85 GLN A C 1
ATOM 682 O O . GLN A 1 85 ? 19.193 -5.081 -26.411 1.00 89.31 85 GLN A O 1
ATOM 687 N N . VAL A 1 86 ? 17.713 -5.440 -24.763 1.00 86.31 86 VAL A N 1
ATOM 688 C CA . VAL A 1 86 ? 17.045 -4.149 -24.935 1.00 86.31 86 VAL A CA 1
ATOM 689 C C . VAL A 1 86 ? 18.025 -3.028 -24.556 1.00 86.31 86 VAL A C 1
ATOM 691 O O . VAL A 1 86 ? 18.544 -3.020 -23.430 1.00 86.31 86 VAL A O 1
ATOM 694 N N . PRO A 1 87 ? 18.292 -2.062 -25.456 1.00 85.69 87 PRO A N 1
ATOM 695 C CA . PRO A 1 87 ? 19.265 -1.006 -25.207 1.00 85.69 87 PRO A CA 1
ATOM 696 C C . PRO A 1 87 ? 18.955 -0.200 -23.943 1.00 85.69 87 PRO A C 1
ATOM 698 O O . PRO A 1 87 ? 17.801 0.075 -23.625 1.00 85.69 87 PRO A O 1
ATOM 701 N N . GLY A 1 88 ? 19.996 0.202 -23.210 1.00 83.31 88 GLY A N 1
ATOM 702 C CA . GLY A 1 88 ? 19.862 1.095 -22.052 1.00 83.31 88 GLY A CA 1
ATOM 703 C C . GLY A 1 88 ? 19.197 0.486 -20.808 1.00 83.31 88 GLY A C 1
ATOM 704 O O . GLY A 1 88 ? 19.064 1.180 -19.799 1.00 83.31 88 GLY A O 1
ATOM 705 N N . MET A 1 89 ? 18.827 -0.799 -20.822 1.00 86.88 89 MET A N 1
ATOM 706 C CA . MET A 1 89 ? 18.186 -1.494 -19.694 1.00 86.88 89 MET A CA 1
ATOM 707 C C . MET A 1 89 ? 19.195 -1.969 -18.647 1.00 86.88 89 MET A C 1
ATOM 709 O O . MET A 1 89 ? 19.321 -3.147 -18.333 1.00 86.88 89 MET A O 1
ATOM 713 N N . VAL A 1 90 ? 19.958 -1.034 -18.093 1.00 83.81 90 VAL A N 1
ATOM 714 C CA . VAL A 1 90 ? 20.819 -1.287 -16.934 1.00 83.81 90 VAL A CA 1
ATOM 715 C C . VAL A 1 90 ? 20.013 -1.178 -15.639 1.00 83.81 90 VAL A C 1
ATOM 717 O O . VAL A 1 90 ? 19.152 -0.311 -15.503 1.00 83.81 90 VAL A O 1
ATOM 720 N N . MET A 1 91 ? 20.290 -2.031 -14.653 1.00 82.62 91 MET A N 1
ATOM 721 C CA . MET A 1 91 ? 19.692 -1.857 -13.327 1.00 82.62 91 MET A CA 1
ATOM 722 C C . MET A 1 91 ? 20.137 -0.514 -12.744 1.00 82.62 91 MET A C 1
ATOM 724 O O . MET A 1 91 ? 21.334 -0.248 -12.643 1.00 82.62 91 MET A O 1
ATOM 728 N N . THR A 1 92 ? 19.180 0.345 -12.392 1.00 83.12 92 THR A N 1
ATOM 729 C CA . THR A 1 92 ? 19.477 1.705 -11.928 1.00 83.12 92 THR A CA 1
ATOM 730 C C . THR A 1 92 ? 18.429 2.244 -10.958 1.00 83.12 92 THR A C 1
ATOM 732 O O . THR A 1 92 ? 17.214 2.083 -11.131 1.00 83.12 92 THR A O 1
ATOM 735 N N . SER A 1 93 ? 18.914 2.929 -9.925 1.00 81.56 93 SER A N 1
ATOM 736 C CA . SER A 1 93 ? 18.113 3.729 -8.997 1.00 81.56 93 SER A CA 1
ATOM 737 C C . SER A 1 93 ? 18.053 5.210 -9.390 1.00 81.56 93 SER A C 1
ATOM 739 O O . SER A 1 93 ? 17.281 5.951 -8.787 1.00 81.56 93 SER A O 1
ATOM 741 N N . SER A 1 94 ? 18.817 5.645 -10.402 1.00 88.12 94 SER A N 1
ATOM 742 C CA . SER A 1 94 ? 18.838 7.040 -10.855 1.00 88.12 94 SER A CA 1
ATOM 743 C C . SER A 1 94 ? 17.524 7.411 -11.555 1.00 88.12 94 SER A C 1
ATOM 745 O O . SER A 1 94 ? 17.182 6.784 -12.563 1.00 88.12 94 SER A O 1
ATOM 747 N N . PRO A 1 95 ? 16.805 8.453 -11.095 1.00 85.25 95 PRO A N 1
ATOM 748 C CA . PRO A 1 95 ? 15.591 8.924 -11.760 1.00 85.25 95 PRO A CA 1
ATOM 749 C C . PRO A 1 95 ? 15.835 9.342 -13.214 1.00 85.25 95 PRO A C 1
ATOM 751 O O . PRO A 1 95 ? 15.022 9.047 -14.086 1.00 85.25 95 PRO A O 1
ATOM 754 N N . ALA A 1 96 ? 16.981 9.972 -13.490 1.00 88.69 96 ALA A N 1
ATOM 755 C CA . ALA A 1 96 ? 17.348 10.414 -14.833 1.00 88.69 96 ALA A CA 1
ATOM 756 C C . ALA A 1 96 ? 17.558 9.229 -15.792 1.00 88.69 96 ALA A C 1
ATOM 758 O O . ALA A 1 96 ? 17.114 9.271 -16.938 1.00 88.69 96 ALA A O 1
ATOM 759 N N . GLU A 1 97 ? 18.193 8.152 -15.323 1.00 87.50 97 GLU A N 1
ATOM 760 C CA . GLU A 1 97 ? 18.380 6.943 -16.135 1.00 87.50 97 GLU A CA 1
ATOM 761 C C . GLU A 1 97 ? 17.072 6.164 -16.307 1.00 87.50 97 GLU A C 1
ATOM 763 O O . GLU A 1 97 ? 16.786 5.683 -17.404 1.00 87.50 97 GLU A O 1
ATOM 768 N N . ARG A 1 98 ? 16.221 6.111 -15.273 1.00 86.00 98 ARG A N 1
ATOM 769 C CA . ARG A 1 98 ? 14.877 5.526 -15.399 1.00 86.00 98 ARG A CA 1
ATOM 770 C C . ARG A 1 98 ? 14.021 6.262 -16.422 1.00 86.00 98 ARG A C 1
ATOM 772 O O . ARG A 1 98 ? 13.289 5.620 -17.168 1.00 86.00 98 ARG A O 1
ATOM 779 N N . GLU A 1 99 ? 14.129 7.586 -16.498 1.00 88.44 99 GLU A N 1
ATOM 780 C CA . GLU A 1 99 ? 13.404 8.363 -17.503 1.00 88.44 99 GLU A CA 1
ATOM 781 C C . GLU A 1 99 ? 13.837 7.996 -18.927 1.00 88.44 99 GLU A C 1
ATOM 783 O O . GLU A 1 99 ? 12.998 7.821 -19.810 1.00 88.44 99 GLU A O 1
ATOM 788 N N . LYS A 1 100 ? 15.143 7.813 -19.155 1.00 89.75 100 LYS A N 1
ATOM 789 C CA . LYS A 1 100 ? 15.657 7.335 -20.448 1.00 89.75 100 LYS A CA 1
ATOM 790 C C . LYS A 1 100 ? 15.118 5.944 -20.778 1.00 89.75 100 LYS A C 1
ATOM 792 O O . LYS A 1 100 ? 14.639 5.727 -21.887 1.00 89.75 100 LYS A O 1
ATOM 797 N N . GLN A 1 101 ? 15.135 5.027 -19.814 1.00 89.06 101 GLN A N 1
ATOM 798 C CA . GLN A 1 101 ? 14.592 3.676 -19.984 1.00 89.06 101 GLN A CA 1
ATOM 799 C C . GLN A 1 101 ? 13.101 3.688 -20.313 1.00 89.06 101 GLN A C 1
ATOM 801 O O . GLN A 1 101 ? 12.670 2.967 -21.209 1.00 89.06 101 GLN A O 1
ATOM 806 N N . ARG A 1 102 ? 12.317 4.550 -19.657 1.00 87.38 102 ARG A N 1
ATOM 807 C CA . ARG A 1 102 ? 10.885 4.705 -19.935 1.00 87.38 102 ARG A CA 1
ATOM 808 C C . ARG A 1 102 ? 10.623 5.124 -21.380 1.00 87.38 102 ARG A C 1
ATOM 810 O O . ARG A 1 102 ? 9.727 4.576 -22.012 1.00 87.38 102 ARG A O 1
ATOM 817 N N . LYS A 1 103 ? 11.427 6.042 -21.927 1.00 90.19 103 LYS A N 1
ATOM 818 C CA . LYS A 1 103 ? 11.329 6.442 -23.342 1.00 90.19 103 LYS A CA 1
ATOM 819 C C . LYS A 1 103 ? 11.607 5.272 -24.286 1.00 90.19 103 LYS A C 1
ATOM 821 O O . LYS A 1 103 ? 10.899 5.120 -25.273 1.00 90.19 103 LYS A O 1
ATOM 826 N N . ILE A 1 104 ? 12.596 4.436 -23.966 1.00 88.56 104 ILE A N 1
ATOM 827 C CA . ILE A 1 104 ? 12.915 3.234 -24.752 1.00 88.56 104 ILE A CA 1
ATOM 828 C C . ILE A 1 104 ? 11.739 2.251 -24.731 1.00 88.56 104 ILE A C 1
ATOM 830 O O . ILE A 1 104 ? 11.328 1.791 -25.792 1.00 88.56 104 ILE A O 1
ATOM 834 N N . ILE A 1 105 ? 11.155 1.979 -23.556 1.00 87.31 105 ILE A N 1
ATOM 835 C CA . ILE A 1 105 ? 9.957 1.129 -23.447 1.00 87.31 105 ILE A CA 1
ATOM 836 C C . ILE A 1 105 ? 8.803 1.686 -24.271 1.00 87.31 105 ILE A C 1
ATOM 838 O O . ILE A 1 105 ? 8.216 0.941 -25.043 1.00 87.31 105 ILE A O 1
ATOM 842 N N . HIS A 1 106 ? 8.522 2.984 -24.166 1.00 86.81 106 HIS A N 1
ATOM 843 C CA . HIS A 1 106 ? 7.416 3.603 -24.892 1.00 86.81 106 HIS A CA 1
ATOM 844 C C . HIS A 1 106 ? 7.545 3.443 -26.416 1.00 86.81 106 HIS A C 1
ATOM 846 O O . HIS A 1 106 ? 6.567 3.152 -27.099 1.00 86.81 106 HIS A O 1
ATOM 852 N N . VAL A 1 107 ? 8.764 3.579 -26.954 1.00 87.81 107 VAL A N 1
ATOM 853 C CA . VAL A 1 107 ? 9.029 3.321 -28.378 1.00 87.81 107 VAL A CA 1
ATOM 854 C C . VAL A 1 107 ? 8.784 1.850 -28.723 1.00 87.81 107 VAL A C 1
ATOM 856 O O . VAL A 1 107 ? 8.139 1.567 -29.727 1.00 87.81 107 VAL A O 1
ATOM 859 N N . LEU A 1 108 ? 9.254 0.912 -27.895 1.00 84.81 108 LEU A N 1
ATOM 860 C CA . LEU A 1 108 ? 9.044 -0.524 -28.121 1.00 84.81 108 LEU A CA 1
ATOM 861 C C . LEU A 1 108 ? 7.563 -0.917 -28.063 1.00 84.81 108 LEU A C 1
ATOM 863 O O . LEU A 1 108 ? 7.112 -1.703 -28.890 1.00 84.81 108 LEU A O 1
ATOM 867 N N . GLU A 1 109 ? 6.800 -0.355 -27.128 1.00 85.06 109 GLU A N 1
ATOM 868 C CA . GLU A 1 109 ? 5.350 -0.552 -27.039 1.00 85.06 109 GLU A CA 1
ATOM 869 C C . GLU A 1 109 ? 4.646 -0.053 -28.306 1.00 85.06 109 GLU A C 1
ATOM 871 O O . GLU A 1 109 ? 3.813 -0.765 -28.858 1.00 85.06 109 GLU A O 1
ATOM 876 N N . GLY A 1 110 ? 5.031 1.118 -28.823 1.00 83.75 110 GLY A N 1
ATOM 877 C CA . GLY A 1 110 ? 4.482 1.655 -30.072 1.00 83.75 110 GLY A CA 1
ATOM 878 C C . GLY A 1 110 ? 4.792 0.807 -31.313 1.00 83.75 110 GLY A C 1
ATOM 879 O O . GLY A 1 110 ? 4.013 0.821 -32.262 1.00 83.75 110 GLY A O 1
ATOM 880 N N . LEU A 1 111 ? 5.895 0.052 -31.307 1.00 81.50 111 LEU A N 1
ATOM 881 C CA . LEU A 1 111 ? 6.270 -0.858 -32.398 1.00 81.50 111 LEU A CA 1
ATOM 882 C C . LEU A 1 111 ? 5.563 -2.219 -32.318 1.00 81.50 111 LEU A C 1
ATOM 884 O O . LEU A 1 111 ? 5.354 -2.853 -33.346 1.00 81.50 111 LEU A O 1
ATOM 888 N N . LEU A 1 112 ? 5.214 -2.681 -31.114 1.00 72.25 112 LEU A N 1
ATOM 889 C CA . LEU A 1 112 ? 4.563 -3.980 -30.889 1.00 72.25 112 LEU A CA 1
ATOM 890 C C . LEU A 1 112 ? 3.038 -3.949 -31.080 1.00 72.25 112 LEU A C 1
ATOM 892 O O . LEU A 1 112 ? 2.416 -5.008 -31.106 1.00 72.25 112 LEU A O 1
ATOM 896 N N . VAL A 1 113 ? 2.437 -2.760 -31.174 1.00 59.97 113 VAL A N 1
ATOM 897 C CA . VAL A 1 113 ? 0.979 -2.550 -31.297 1.00 59.97 113 VAL A CA 1
ATOM 898 C C . VAL A 1 113 ? 0.571 -2.170 -32.738 1.00 59.97 113 VAL A C 1
ATOM 900 O O . VAL A 1 113 ? -0.536 -1.687 -32.962 1.00 59.97 113 VAL A O 1
ATOM 903 N N . GLN A 1 114 ? 1.446 -2.397 -33.727 1.00 47.25 114 GLN A N 1
ATOM 904 C CA . GLN A 1 114 ? 1.114 -2.281 -35.158 1.00 47.25 114 GLN A CA 1
ATOM 905 C C . GLN A 1 114 ? 0.595 -3.591 -35.748 1.00 47.25 114 GLN A C 1
ATOM 907 O O . GLN A 1 114 ? 1.144 -4.659 -35.397 1.00 47.25 114 GLN A O 1
#

Foldseek 3Di:
DVVLVVVLVVVLVVVVVVLVVVLVVVLVVQQVVCVVVVHPGHDPVRVVVSVVVSVVVVVCCCVPPVVVVVLVVLQVVLVVCVVVVQPLSDRDPDPVSVVVVVVSVVVVVVVVVD

Sequence (114 aa):
MKNAQDHLETQLFQEYQAILDKYRDKIHAAQTKATMTGATGLSHHEANMLNHGYADELRKFNQNRVVPAWGGLVAQQQSRLRELQVPGMVMTSSPAEREKQRKIIHVLEGLLVQ

Organism: NCBI:txid1884261

Secondary structure (DSSP, 8-state):
-HHHHHHHHHHHHHHHHHHHHHHHHHHHHHHHHHHHTT-SS--HHHHHHHHHHHHHHHHHHIIIIIHHHHHHHHHHHHHHHHHTT-TT------HHHHHHHHHHHHHHHHHHT-

Radius of gyration: 22.09 Å; chains: 1; bounding box: 43×23×66 Å

pLDDT: mean 90.79, std 7.54, range [47.25, 98.25]